Protein 7RMA (pdb70)

Structure (mmCIF, N/CA/C/O backbone):
data_7RMA
#
_entry.id   7RMA
#
_cell.length_a   45.770
_cell.length_b   45.770
_cell.length_c   84.390
_cell.angle_alpha   90.000
_cell.angle_beta   90.000
_cell.angle_gamma   90.000
#
_symmetry.space_group_name_H-M   'P 41 21 2'
#
loop_
_entity.id
_entity.type
_entity.pdbx_description
1 polymer 'Ubiquitin Variant'
2 polymer 'Ankyrin repeat domain-containing protein 13D'
3 non-polymer 'SULFATE ION'
4 non-polymer 'SODIUM ION'
5 water water
#
loop_
_atom_site.group_PDB
_atom_site.id
_atom_site.type_symbol
_atom_site.label_atom_id
_atom_site.label_alt_id
_atom_site.label_comp_id
_atom_site.label_asym_id
_atom_site.label_entity_id
_atom_site.label_seq_id
_atom_site.pdbx_PDB_ins_code
_atom_site.Cartn_x
_atom_site.Cartn_y
_atom_site.Cartn_z
_atom_site.occupancy
_atom_site.B_iso_or_equiv
_atom_site.auth_seq_id
_atom_site.auth_comp_id
_atom_site.auth_asym_id
_atom_site.auth_atom_id
_atom_site.pdbx_PDB_model_num
ATOM 1 N N . ALA A 1 6 ? 18.41203 20.19389 22.23768 1.000 77.20306 0 ALA A N 1
ATOM 2 C CA . ALA A 1 6 ? 17.72966 19.00203 21.74003 1.000 74.97318 0 ALA A CA 1
ATOM 3 C C . ALA A 1 6 ? 18.52862 17.74927 22.08291 1.000 72.18395 0 ALA A C 1
ATOM 4 O O . ALA A 1 6 ? 19.71381 17.63920 21.75648 1.000 72.34381 0 ALA A O 1
ATOM 6 N N . MET A 1 7 ? 17.87184 16.80466 22.74678 1.000 68.28810 1 MET A N 1
ATOM 7 C CA . MET A 1 7 ? 18.50332 15.57439 23.19307 1.000 62.10549 1 MET A CA 1
ATOM 8 C C . MET A 1 7 ? 17.97728 14.40348 22.37413 1.000 54.75306 1 MET A C 1
ATOM 9 O O . MET A 1 7 ? 16.78324 14.33292 22.06664 1.000 51.67230 1 MET A O 1
ATOM 14 N N . GLN A 1 8 ? 18.87158 13.48878 22.02178 1.000 47.04174 2 GLN A N 1
ATOM 15 C CA . GLN A 1 8 ? 18.52407 12.27612 21.29658 1.000 47.29881 2 GLN A CA 1
ATOM 16 C C . GLN A 1 8 ? 18.56891 11.06278 22.21864 1.000 45.23513 2 GLN A C 1
ATOM 17 O O . GLN A 1 8 ? 19.57796 10.82907 22.88697 1.000 54.87618 2 GLN A O 1
ATOM 23 N N . ILE A 1 9 ? 17.48689 10.28289 22.24148 1.000 38.05096 3 ILE A N 1
ATOM 24 C CA . ILE A 1 9 ? 17.43088 9.03379 22.99706 1.000 36.38609 3 ILE A CA 1
ATOM 25 C C . ILE A 1 9 ? 16.83035 7.95608 22.10924 1.000 40.33262 3 ILE A C 1
ATOM 26 O O . ILE A 1 9 ? 16.25941 8.23369 21.05005 1.000 39.00065 3 ILE A O 1
ATOM 31 N N . PHE A 1 10 ? 16.98197 6.71100 22.54072 1.000 33.43487 4 PHE A N 1
ATOM 32 C CA . PHE A 1 10 ? 16.40464 5.57685 21.83221 1.000 41.65674 4 PHE A CA 1
ATOM 33 C C . PHE A 1 10 ? 15.31493 4.96759 22.69226 1.000 36.96943 4 PHE A C 1
ATOM 34 O O . PHE A 1 10 ? 15.46668 4.87188 23.91262 1.000 36.20503 4 PHE A O 1
ATOM 42 N N . VAL A 1 11 ? 14.21541 4.55492 22.07116 1.000 31.45508 5 VAL A N 1
ATOM 43 C CA . VAL A 1 11 ? 13.20791 3.76022 22.77060 1.000 30.42454 5 VAL A CA 1
ATOM 44 C C . VAL A 1 11 ? 13.07705 2.42839 22.05145 1.000 29.94379 5 VAL A C 1
ATOM 45 O O . VAL A 1 11 ? 12.74397 2.37972 20.85629 1.000 32.13040 5 VAL A O 1
ATOM 49 N N . ARG A 1 12 ? 13.37239 1.34926 22.76676 1.000 28.19647 6 ARG A N 1
ATOM 50 C CA . ARG A 1 12 ? 13.16248 -0.00437 22.27338 1.000 27.64056 6 ARG A CA 1
ATOM 51 C C . ARG A 1 12 ? 11.79086 -0.47738 22.73990 1.000 31.47132 6 ARG A C 1
ATOM 52 O O . ARG A 1 12 ? 11.52759 -0.54950 23.94498 1.000 33.68890 6 ARG A O 1
ATOM 60 N N . THR A 1 13 ? 10.90882 -0.78066 21.80115 1.000 29.58049 7 THR A N 1
ATOM 61 C CA . THR A 1 13 ? 9.55736 -1.19860 22.14602 1.000 29.68793 7 THR A CA 1
ATOM 62 C C . THR A 1 13 ? 9.49117 -2.71782 22.27374 1.000 32.50350 7 THR A C 1
ATOM 63 O O . THR A 1 13 ? 10.10312 -3.44386 21.48513 1.000 36.13531 7 THR A O 1
ATOM 67 N N . HIS A 1 14 ? 8.75468 -3.19657 23.27915 1.000 29.22033 8 HIS A N 1
ATOM 68 C CA . HIS A 1 14 ? 8.59217 -4.62732 23.52236 1.000 30.25758 8 HIS A CA 1
ATOM 69 C C . HIS A 1 14 ? 7.13007 -4.96499 23.72762 1.000 28.67168 8 HIS A C 1
ATOM 70 O O . HIS A 1 14 ? 6.42085 -4.27160 24.46381 1.000 29.63814 8 HIS A O 1
ATOM 77 N N . ALA A 1 15 ? 6.70910 -6.05977 23.11500 1.000 28.49600 9 ALA A N 1
ATOM 78 C CA . ALA A 1 15 ? 5.44163 -6.69740 23.40906 1.000 34.61786 9 ALA A CA 1
ATOM 79 C C . ALA A 1 15 ? 5.60965 -8.14146 22.98772 1.000 40.23227 9 ALA A C 1
ATOM 80 O O . ALA A 1 15 ? 6.02552 -8.41371 21.85738 1.000 51.68362 9 ALA A O 1
ATOM 82 N N . MET A 1 16 ? 5.34255 -9.05423 23.89933 1.000 38.26531 10 MET A N 1
ATOM 83 C CA . MET A 1 16 ? 5.39576 -10.45755 23.55173 1.000 43.15133 10 MET A CA 1
ATOM 84 C C . MET A 1 16 ? 4.41720 -11.16406 24.48677 1.000 46.33216 10 MET A C 1
ATOM 85 O O . MET A 1 16 ? 4.78489 -11.82620 25.46011 1.000 55.87416 10 MET A O 1
ATOM 87 N N . ARG A 1 17 ? 3.12893 -11.00104 24.20480 1.000 35.95305 11 ARG A N 1
ATOM 88 C CA . ARG A 1 17 ? 2.11481 -11.61796 25.04544 1.000 33.40743 11 ARG A CA 1
ATOM 89 C C . ARG A 1 17 ? 1.02460 -12.23466 24.18854 1.000 33.86855 11 ARG A C 1
ATOM 90 O O . ARG A 1 17 ? 0.80778 -11.85279 23.03472 1.000 35.52500 11 ARG A O 1
ATOM 98 N N . THR A 1 18 ? 0.33200 -13.19870 24.78070 1.000 34.71969 12 THR A N 1
ATOM 99 C CA . THR A 1 18 ? -0.79739 -13.86717 24.15967 1.000 35.55616 12 THR A CA 1
ATOM 100 C C . THR A 1 18 ? -2.08669 -13.40714 24.82822 1.000 40.82790 12 THR A C 1
ATOM 101 O O . THR A 1 18 ? -2.16300 -13.34496 26.06277 1.000 41.12248 12 THR A 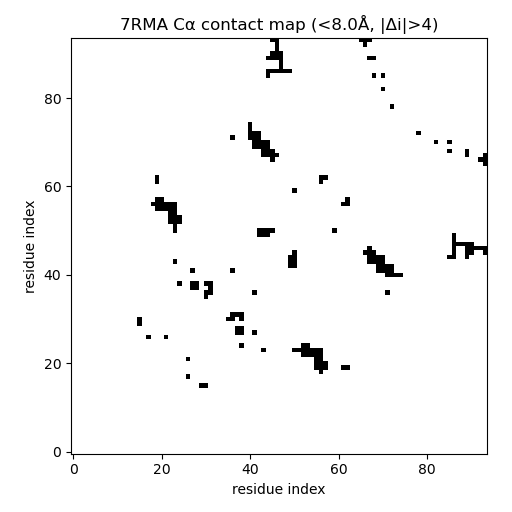O 1
ATOM 105 N N . ASP A 1 19 ? -3.09020 -13.08389 24.01539 1.000 38.46509 13 ASP A N 1
ATOM 106 C CA . ASP A 1 19 ? -4.41344 -12.69485 24.48331 1.000 43.70841 13 ASP A CA 1
ATOM 107 C C . ASP A 1 19 ? -5.45533 -13.62347 23.87663 1.000 41.51203 13 ASP A C 1
ATOM 108 O O . ASP A 1 19 ? -5.29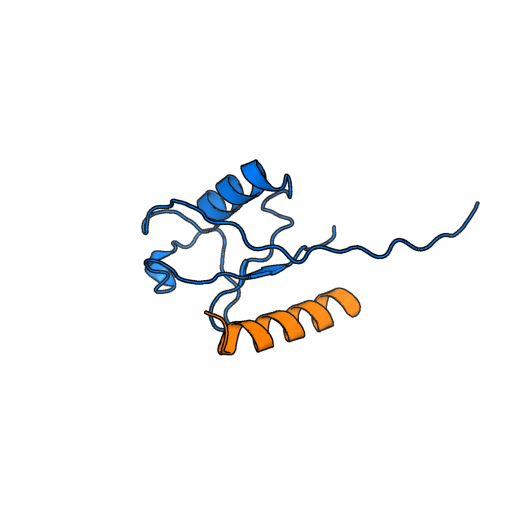146 -14.10616 22.75775 1.000 40.83432 13 ASP A O 1
ATOM 113 N N A VAL A 1 20 ? -6.51844 -13.88164 24.63380 0.418 43.28834 14 VAL A N 1
ATOM 114 N N B VAL A 1 20 ? -6.52148 -13.87657 24.63312 0.582 43.29340 14 VAL A N 1
ATOM 115 C CA A VAL A 1 20 ? -7.63919 -14.69825 24.18069 0.418 44.67105 14 VAL A CA 1
ATOM 116 C CA B VAL A 1 20 ? -7.64079 -14.70377 24.19258 0.582 44.67679 14 VAL A CA 1
ATOM 117 C C A VAL A 1 20 ? -8.79625 -13.77000 23.84075 0.418 52.86549 14 VAL A C 1
ATOM 118 C C B VAL A 1 20 ? -8.80414 -13.78282 23.85264 0.582 53.87493 14 VAL A C 1
ATOM 119 O O A VAL A 1 20 ? -9.09901 -12.83742 24.59698 0.418 47.42590 14 VAL A O 1
ATOM 120 O O B VAL A 1 20 ? -9.13177 -12.87737 24.63066 0.582 47.48121 14 VAL A O 1
ATOM 127 N N . LEU A 1 21 ? -9.43478 -14.01697 22.69910 1.000 47.20870 15 LEU A N 1
ATOM 128 C CA . LEU A 1 21 ? -10.59762 -13.25226 22.27351 1.000 49.20348 15 LEU A CA 1
ATOM 129 C C . LEU A 1 21 ? -11.75774 -14.18917 21.98336 1.000 53.12358 15 LEU A C 1
ATOM 130 O O . LEU A 1 21 ? -11.58234 -15.23591 21.35337 1.000 50.60333 15 LEU A O 1
ATOM 135 N N . GLU A 1 22 ? -12.93923 -13.81105 22.46602 1.000 53.29573 16 GLU A N 1
ATOM 136 C CA . GLU A 1 22 ? -14.19184 -14.45890 22.10117 1.000 55.51922 16 GLU A CA 1
ATOM 137 C C . GLU A 1 22 ? -14.81641 -13.64229 20.97659 1.000 56.79284 16 GLU A C 1
ATOM 138 O O . GLU A 1 22 ? -15.18539 -12.47984 21.17382 1.000 57.70990 16 GLU A O 1
ATOM 144 N N . VAL A 1 23 ? -14.92343 -14.24120 19.79545 1.000 58.98928 17 VAL A N 1
ATOM 145 C CA . VAL A 1 23 ? -15.35024 -13.54091 18.59433 1.000 59.97180 17 VAL A CA 1
ATOM 146 C C . VAL A 1 23 ? -16.33311 -14.42108 17.83207 1.000 64.50446 17 VAL A C 1
ATOM 147 O O . VAL A 1 23 ? -16.59317 -15.56710 18.19998 1.000 60.68657 17 VAL A O 1
ATOM 151 N N . GLU A 1 24 ? -16.87863 -13.87182 16.75397 1.000 64.87276 18 GLU A N 1
ATOM 152 C CA . GLU A 1 24 ? -17.77666 -14.62087 15.89225 1.000 68.19255 18 GLU A CA 1
ATOM 153 C C . GLU A 1 24 ? -17.18496 -14.75526 14.49670 1.000 64.98731 18 GLU A C 1
ATOM 154 O O . GLU A 1 24 ? -16.50172 -13.84574 14.01524 1.000 63.46208 18 GLU A O 1
ATOM 160 N N . PRO A 1 25 ? -17.41550 -15.88962 13.83272 1.000 67.16325 19 PRO A N 1
ATOM 161 C CA . PRO A 1 25 ? -16.89323 -16.05759 12.46674 1.000 66.49418 19 PRO A CA 1
ATOM 162 C C . PRO A 1 25 ? -17.34141 -14.95978 11.52473 1.000 67.96660 19 PRO A C 1
ATOM 163 O O . PRO A 1 25 ? -16.59421 -14.59074 10.60966 1.000 64.81543 19 PRO A O 1
ATOM 167 N N . SER A 1 26 ? -18.53676 -14.41686 11.73566 1.000 68.26607 20 SER A N 1
ATOM 168 C CA . SER A 1 26 ? -19.05836 -13.31197 10.94673 1.000 70.06678 20 SER A CA 1
ATOM 169 C C . SER A 1 26 ? -18.37337 -11.98482 11.24374 1.000 68.26729 20 SER A C 1
ATOM 170 O O . SER A 1 26 ? -18.62182 -11.00819 10.52999 1.000 69.48023 20 SER A O 1
ATOM 173 N N . ASP A 1 27 ? -17.53228 -11.91437 12.27090 1.000 65.62258 21 ASP A N 1
ATOM 174 C CA . ASP A 1 27 ? -16.87987 -10.65557 12.60272 1.000 64.10544 21 ASP A CA 1
ATOM 175 C C . ASP A 1 27 ? -15.84032 -10.28289 11.55792 1.000 62.52112 21 ASP A C 1
ATOM 176 O O . ASP A 1 27 ? -15.10213 -11.13441 11.05854 1.000 61.13014 21 ASP A O 1
ATOM 181 N N . THR A 1 28 ? -15.76856 -8.99289 11.25240 1.000 62.81352 22 THR A N 1
ATOM 182 C CA . THR A 1 28 ? -14.69750 -8.49568 10.41303 1.000 61.15783 22 THR A CA 1
ATOM 183 C C . THR A 1 28 ? -13.39062 -8.41834 11.19245 1.000 63.75543 22 THR A C 1
ATOM 184 O O . THR A 1 28 ? -13.35209 -8.41156 12.43348 1.000 57.15638 22 THR A O 1
ATOM 188 N N . ILE A 1 29 ? -12.30252 -8.34764 10.43256 1.000 50.41859 23 ILE A N 1
ATOM 189 C CA . ILE A 1 29 ? -10.99291 -8.13110 11.02575 1.000 48.52195 23 ILE A CA 1
ATOM 190 C C . ILE A 1 29 ? -10.99293 -6.85392 11.86510 1.000 49.10789 23 ILE A C 1
ATOM 191 O O . ILE A 1 29 ? -10.30196 -6.77372 12.88372 1.000 47.90951 23 ILE A O 1
ATOM 196 N N . GLU A 1 30 ? -11.79408 -5.85853 11.47920 1.000 48.18805 24 GLU A N 1
ATOM 197 C CA . GLU A 1 30 ? -11.91099 -4.63418 12.26709 1.000 60.71346 24 GLU A CA 1
ATOM 198 C C . GLU A 1 30 ? -12.58353 -4.89687 13.60746 1.000 59.62158 24 GLU A C 1
ATOM 199 O O . GLU A 1 30 ? -12.11860 -4.42064 14.64751 1.000 64.16448 24 GLU A O 1
ATOM 205 N N . ASN A 1 31 ? -13.69639 -5.63329 13.59673 1.000 55.13103 25 ASN A N 1
ATOM 206 C CA . ASN A 1 31 ? -14.33840 -6.01011 14.84802 1.000 58.49496 25 ASN A CA 1
ATOM 207 C C . ASN A 1 31 ? -13.37671 -6.78597 15.73805 1.000 58.34198 25 ASN A C 1
ATOM 208 O O . ASN A 1 31 ? -13.38924 -6.62908 16.96353 1.000 60.05313 25 ASN A O 1
ATOM 213 N N . VAL A 1 32 ? -12.51268 -7.60726 15.14056 1.000 47.78066 26 VAL A N 1
ATOM 214 C CA . VAL A 1 32 ? -11.43711 -8.22482 15.91100 1.000 52.77803 26 VAL A CA 1
ATOM 215 C C . VAL A 1 32 ? -10.45487 -7.15876 16.38115 1.000 51.37974 26 VAL A C 1
ATOM 216 O O . VAL A 1 32 ? -10.05607 -7.12689 17.55073 1.000 52.30901 26 VAL A O 1
ATOM 220 N N . LYS A 1 33 ? -10.05874 -6.26365 15.47358 1.000 46.29638 27 LYS A N 1
ATOM 221 C CA . LYS A 1 33 ? -9.15235 -5.18589 15.85011 1.000 48.09996 27 LYS A CA 1
ATOM 222 C C . LYS A 1 33 ? -9.76024 -4.30855 16.93662 1.000 48.42720 27 LYS A C 1
ATOM 223 O O . LYS A 1 33 ? -9.02936 -3.73770 17.75418 1.000 49.07109 27 LYS A O 1
ATOM 229 N N . ALA A 1 34 ? -11.08896 -4.20930 16.97448 1.000 49.57942 28 ALA A N 1
ATOM 230 C CA . ALA A 1 34 ? -11.75425 -3.42649 18.00947 1.000 54.95107 28 ALA A CA 1
ATOM 231 C C . ALA A 1 34 ? -11.73393 -4.13898 19.36091 1.000 54.50821 28 ALA A C 1
ATOM 232 O O . ALA A 1 34 ? -11.55766 -3.49253 20.39835 1.000 57.50267 28 ALA A O 1
ATOM 234 N N . LYS A 1 35 ? -11.92565 -5.46153 19.37379 1.000 54.90348 29 LYS A N 1
ATOM 235 C CA . LYS A 1 35 ? -11.76084 -6.22665 20.60635 1.000 52.22215 29 LYS A CA 1
ATOM 236 C C . LYS A 1 35 ? -10.33066 -6.11639 21.11873 1.000 53.63220 29 LYS A C 1
ATOM 237 O O . LYS A 1 35 ? -10.09458 -5.94974 22.32216 1.000 53.79680 29 LYS A O 1
ATOM 243 N N . ILE A 1 36 ? -9.36013 -6.22695 20.20976 1.000 51.24068 30 ILE A N 1
ATOM 244 C CA . ILE A 1 36 ? -7.95396 -6.06820 20.56946 1.000 50.36433 30 ILE A CA 1
ATOM 245 C C . ILE A 1 36 ? -7.70996 -4.69350 21.17213 1.000 53.22497 30 ILE A C 1
ATOM 246 O O . ILE A 1 36 ? -7.05007 -4.55973 22.20976 1.000 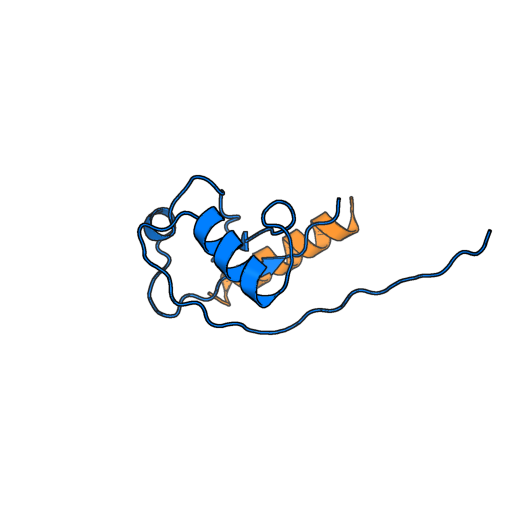53.61294 30 ILE A O 1
ATOM 251 N N . GLN A 1 37 ? -8.23169 -3.65176 20.52483 1.000 51.75020 31 GLN A N 1
ATOM 252 C CA . GLN A 1 37 ? -8.04844 -2.29302 21.01817 1.000 58.32207 31 GLN A CA 1
ATOM 253 C C . GLN A 1 37 ? -8.57400 -2.13842 22.44155 1.000 60.55359 31 GLN A C 1
ATOM 254 O O . GLN A 1 37 ? -8.01309 -1.37187 23.23294 1.000 57.93489 31 GLN A O 1
ATOM 260 N N . ASP A 1 38 ? -9.63746 -2.86583 22.78796 1.000 63.66618 32 ASP A N 1
ATOM 261 C CA . ASP A 1 38 ? -10.15248 -2.83467 24.15509 1.000 68.62093 32 ASP A CA 1
ATOM 262 C C . ASP A 1 38 ? -9.12715 -3.36480 25.15043 1.000 70.61027 32 ASP A C 1
ATOM 263 O O . ASP A 1 38 ? -8.98662 -2.83104 26.26048 1.000 65.71705 32 ASP A O 1
ATOM 268 N N . LYS A 1 39 ? -8.41384 -4.42650 24.77690 1.000 65.93112 33 LYS A N 1
ATOM 269 C CA . LYS A 1 39 ? -7.41306 -5.00693 25.66262 1.000 62.85497 33 LYS A CA 1
ATOM 270 C C . LYS A 1 39 ? -6.15891 -4.14743 25.71391 1.000 65.89056 33 LYS A C 1
ATOM 271 O O . LYS A 1 39 ? -5.73296 -3.70997 26.78917 1.000 70.80932 33 LYS A O 1
ATOM 277 N N . GLU A 1 40 ? -5.55021 -3.89602 24.55948 1.000 58.92524 34 GLU A N 1
ATOM 278 C CA . GLU A 1 40 ? -4.19606 -3.36867 24.51256 1.000 61.66446 34 GLU A CA 1
ATOM 279 C C . GLU A 1 40 ? -4.11934 -1.90573 24.10713 1.000 61.91647 34 GLU A C 1
ATOM 280 O O . GLU A 1 40 ? -3.02653 -1.33385 24.13196 1.000 68.45390 34 GLU A O 1
ATOM 286 N N . GLY A 1 41 ? -5.23807 -1.28165 23.75748 1.000 43.01576 35 GLY A N 1
ATOM 287 C CA . GLY A 1 41 ? -5.24603 0.14329 23.49741 1.000 59.75988 35 GLY A CA 1
ATOM 288 C C . GLY A 1 41 ? -4.64041 0.56473 22.17605 1.000 59.97999 35 GLY A C 1
ATOM 289 O O . GLY A 1 41 ? -4.55226 1.76892 21.91105 1.000 67.93644 35 GLY A O 1
ATOM 290 N N . ILE A 1 42 ? -4.22178 -0.37674 21.34346 1.000 51.43277 36 ILE A N 1
ATOM 291 C CA . ILE A 1 42 ? -3.64161 -0.05711 20.04217 1.000 50.61023 36 ILE A CA 1
ATOM 292 C C . ILE A 1 42 ? -4.77666 0.26394 19.06374 1.000 46.89047 36 ILE A C 1
ATOM 293 O O . ILE A 1 42 ? -5.69600 -0.55728 18.90909 1.000 51.13586 36 ILE A O 1
ATOM 298 N N . PRO A 1 43 ? -4.74710 1.41873 18.41574 1.000 46.38645 37 PRO A N 1
ATOM 29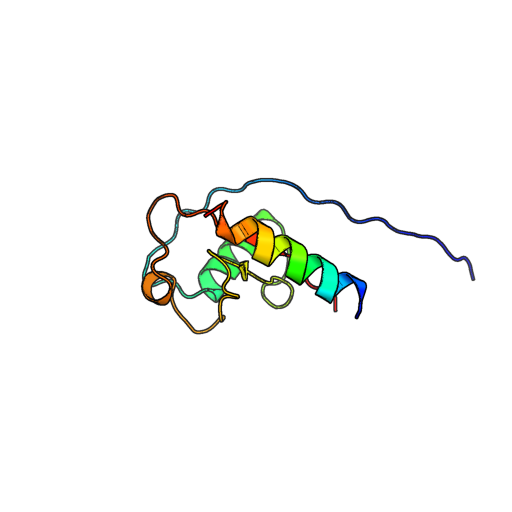9 C CA . PRO A 1 43 ? -5.76581 1.73631 17.42253 1.000 47.92169 37 PRO A CA 1
ATOM 300 C C . PRO A 1 43 ? -5.76224 0.69377 16.31843 1.000 39.57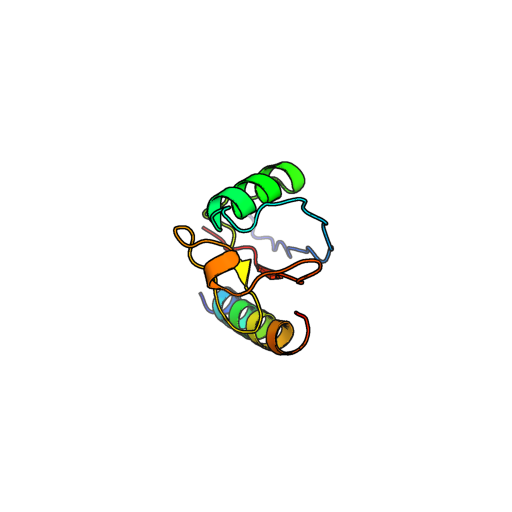907 37 PRO A C 1
ATOM 301 O O . PRO A 1 43 ? -4.69249 0.18286 15.95998 1.000 40.66855 37 PRO A O 1
ATOM 305 N N . PRO A 1 44 ? -6.94485 0.30157 15.82579 1.000 45.10003 38 PRO A N 1
ATOM 306 C CA . PRO A 1 44 ? -7.00928 -0.75177 14.79151 1.000 48.38386 38 PRO A CA 1
ATOM 307 C C . PRO A 1 44 ? -6.23910 -0.42435 13.53850 1.000 44.16742 38 PRO A C 1
ATOM 308 O O . PRO A 1 44 ? -5.71199 -1.33413 12.88326 1.000 40.74069 38 PRO A O 1
ATOM 312 N N . ASP A 1 45 ? -6.18216 0.85324 13.17262 1.000 47.73950 39 ASP A N 1
ATOM 313 C CA . ASP A 1 45 ? -5.41492 1.26950 12.01033 1.000 57.16712 39 ASP A CA 1
ATOM 314 C C . ASP A 1 45 ? -3.91160 1.26592 12.27214 1.000 55.61165 39 ASP A C 1
ATOM 315 O O . ASP A 1 45 ? -3.13180 1.59454 11.36790 1.000 57.56511 39 ASP A O 1
ATOM 320 N N . GLN A 1 46 ? -3.49614 0.86300 13.47302 1.000 48.04358 40 GLN A N 1
ATOM 321 C CA . GLN A 1 46 ? -2.09415 0.64317 13.81019 1.000 43.42411 40 GLN A CA 1
ATOM 322 C C . GLN A 1 46 ? -1.82328 -0.81916 14.13698 1.000 37.79721 40 GLN A C 1
ATOM 323 O O . GLN A 1 46 ? -0.72492 -1.15768 14.59263 1.000 40.80820 40 GLN A O 1
ATOM 329 N N . GLN A 1 47 ? -2.79728 -1.68970 13.92099 1.000 37.90408 41 GLN A N 1
ATOM 330 C CA . GLN A 1 47 ? -2.62103 -3.12537 14.05041 1.000 33.26906 41 GLN A CA 1
ATOM 331 C C . GLN A 1 47 ? -2.49465 -3.75508 12.67117 1.000 37.58138 41 GLN A C 1
ATOM 332 O O . GLN A 1 47 ? -3.31465 -3.49233 11.78663 1.000 46.75639 41 GLN A O 1
ATOM 338 N N A ARG A 1 48 ? -1.47224 -4.57943 12.49376 0.448 33.29237 42 ARG A N 1
ATOM 339 N N B ARG A 1 48 ? -1.48248 -4.59454 12.49104 0.552 33.14064 42 ARG A N 1
ATOM 340 C CA A ARG A 1 48 ? -1.38695 -5.48796 11.36004 0.448 33.61322 42 ARG A CA 1
ATOM 341 C CA B ARG A 1 48 ? -1.39391 -5.47846 11.33446 0.552 33.66561 42 ARG A CA 1
ATOM 342 C C A ARG A 1 48 ? -1.65050 -6.88503 11.90255 0.448 30.86369 42 ARG A C 1
ATOM 343 C C B ARG A 1 48 ? -1.62652 -6.89350 11.85237 0.552 31.02195 42 ARG A C 1
ATOM 344 O O A ARG A 1 48 ? -0.84868 -7.41383 12.67953 0.448 28.90315 42 ARG A O 1
ATOM 345 O O B ARG A 1 48 ? -0.78192 -7.44167 12.56978 0.552 27.76922 42 ARG A O 1
ATOM 360 N N . LEU A 1 49 ? -2.77705 -7.47280 11.51647 1.000 27.29519 43 LEU A N 1
ATOM 361 C CA . LEU A 1 49 ? -3.08883 -8.83204 11.93373 1.000 28.89348 43 LEU A CA 1
ATOM 362 C C . LEU A 1 49 ? -2.66066 -9.81591 10.85241 1.000 30.95499 43 LEU A C 1
ATOM 363 O O . LEU A 1 49 ? -2.83642 -9.56802 9.65095 1.000 31.69410 43 LEU A O 1
ATOM 368 N N . ILE A 1 50 ? -2.09609 -10.93500 11.29133 1.000 23.66496 44 ILE A N 1
ATOM 369 C CA . ILE A 1 50 ? -1.52337 -11.94769 10.41202 1.000 23.97998 44 ILE A CA 1
ATOM 370 C C . ILE A 1 50 ? -2.05303 -13.30406 10.85618 1.000 29.66307 44 ILE A C 1
ATOM 371 O O . ILE A 1 50 ? -2.25938 -13.54177 12.05219 1.000 27.21253 44 ILE A O 1
ATOM 376 N N . PHE A 1 51 ? -2.30959 -14.17774 9.88882 1.000 25.72069 45 PHE A N 1
ATOM 377 C CA . PHE A 1 51 ? -2.65144 -15.56074 10.18051 1.000 28.62233 45 PHE A CA 1
ATOM 378 C C . PHE A 1 51 ? -2.10626 -16.43776 9.06986 1.000 30.85793 45 PHE A C 1
ATOM 379 O O . PHE A 1 51 ? -2.36374 -16.16543 7.89360 1.000 28.17934 45 PHE A O 1
ATOM 387 N N . ALA A 1 52 ? -1.32641 -17.45221 9.44999 1.000 28.37752 46 ALA A N 1
ATOM 388 C CA . ALA A 1 52 ? -0.90031 -18.50717 8.54319 1.000 30.25649 46 ALA A CA 1
ATOM 389 C C . ALA A 1 52 ? -0.29272 -17.93410 7.26085 1.000 31.69565 46 ALA A C 1
ATOM 390 O O . ALA A 1 52 ? -0.63421 -18.33455 6.15509 1.000 33.21403 46 ALA A O 1
ATOM 392 N N . GLY A 1 53 ? 0.59340 -16.95905 7.41915 1.000 32.79281 47 GLY A N 1
ATOM 393 C CA . GLY A 1 53 ? 1.30153 -16.39092 6.29033 1.000 30.90509 47 GLY A CA 1
ATOM 394 C C . GLY A 1 53 ? 0.57584 -15.30239 5.52716 1.000 33.39119 47 GLY A C 1
ATOM 395 O O . GLY A 1 53 ? 1.14689 -14.75884 4.57202 1.000 36.89727 47 GLY A O 1
ATOM 396 N N . LYS A 1 54 ? -0.65111 -14.96449 5.90118 1.000 30.67184 48 LYS A N 1
ATOM 397 C CA . LYS A 1 54 ? -1.44544 -13.95513 5.21498 1.000 32.13347 48 LYS A CA 1
ATOM 398 C C . LYS A 1 54 ? -1.62538 -12.72686 6.09713 1.000 33.73046 48 LYS A C 1
ATOM 399 O O . LYS A 1 54 ? -1.81033 -12.84731 7.30779 1.000 26.81094 48 LYS A O 1
ATOM 405 N N . GLN A 1 55 ? -1.57191 -11.54511 5.49214 1.000 32.71498 49 GLN A N 1
ATOM 406 C CA . GLN A 1 55 ? -1.99580 -10.33133 6.17197 1.000 35.70201 49 GLN A CA 1
ATOM 407 C C . GLN A 1 55 ? -3.49819 -10.16509 5.99143 1.000 32.52721 49 GLN A C 1
ATOM 408 O O . GLN A 1 55 ? -4.01499 -10.29063 4.87129 1.000 32.34419 49 GLN A O 1
ATOM 414 N N . LEU A 1 56 ? -4.19353 -9.87409 7.08449 1.000 30.29951 50 LEU A N 1
ATOM 415 C CA . LEU A 1 56 ? -5.65131 -9.87275 7.09418 1.000 35.32997 50 LEU A CA 1
ATOM 416 C C . LEU A 1 56 ? -6.19260 -8.48257 6.77558 1.000 39.32468 50 LEU A C 1
ATOM 417 O O . LEU A 1 56 ? -5.63855 -7.47034 7.21126 1.000 42.32188 50 LEU A O 1
ATOM 422 N N . GLU A 1 57 ? -7.27838 -8.44042 6.01100 1.000 35.79422 51 GLU A N 1
ATOM 423 C CA . GLU A 1 57 ? -7.84527 -7.18549 5.53954 1.000 47.04733 51 GLU A CA 1
ATOM 424 C C . GLU A 1 57 ? -9.04087 -6.77990 6.38070 1.000 42.59494 51 GLU A C 1
ATOM 425 O O . GLU A 1 57 ? -9.89795 -7.60585 6.69856 1.000 42.31418 51 GLU A O 1
ATOM 431 N N . ASP A 1 58 ? -9.11231 -5.48775 6.69522 1.000 43.73727 52 ASP A N 1
ATOM 432 C CA . ASP A 1 58 ? -10.08142 -5.02134 7.67925 1.000 47.84470 52 ASP A CA 1
ATOM 433 C C . ASP A 1 58 ? -11.51538 -5.35639 7.27781 1.000 54.00075 52 ASP A C 1
ATOM 434 O O . ASP A 1 58 ? -12.30680 -5.80799 8.11230 1.000 59.05874 52 ASP A O 1
ATOM 439 N N . GLY A 1 59 ? -11.87259 -5.15911 6.00690 1.000 50.94186 53 GLY A N 1
ATOM 440 C CA . GLY A 1 59 ? -13.25504 -5.36948 5.62219 1.000 55.52169 53 GLY A CA 1
ATOM 441 C C . GLY A 1 59 ? -13.70288 -6.81556 5.49324 1.000 58.39166 53 GLY A C 1
ATOM 442 O O . GLY A 1 59 ? -14.90329 -7.05513 5.33316 1.000 60.10301 53 GLY A O 1
ATOM 443 N N . ARG A 1 60 ? -12.78934 -7.78066 5.55299 1.000 54.86500 54 ARG A N 1
ATOM 444 C CA . ARG A 1 60 ? -13.13907 -9.17994 5.34987 1.000 57.76646 54 ARG A CA 1
ATOM 445 C C . ARG A 1 60 ? -13.32390 -9.88609 6.68954 1.000 51.99593 54 ARG A C 1
ATOM 446 O O . ARG A 1 60 ? -12.89940 -9.39770 7.74028 1.000 48.26188 54 ARG A O 1
ATOM 452 N N . THR A 1 61 ? -14.00869 -11.02536 6.65409 1.000 54.40621 55 THR A N 1
ATOM 453 C CA . THR A 1 61 ? -14.40873 -11.67909 7.89374 1.000 57.98176 55 THR A CA 1
ATOM 454 C C . THR A 1 61 ? -13.42487 -12.77652 8.27572 1.000 52.82708 55 THR A C 1
ATOM 455 O O . THR A 1 61 ? -12.63668 -13.24769 7.45401 1.000 44.79430 55 THR A O 1
ATOM 459 N N . LEU A 1 62 ? -13.48657 -13.18490 9.55017 1.000 46.05644 56 LEU A N 1
ATOM 460 C CA . LEU A 1 62 ? -12.66788 -14.30620 10.00385 1.000 43.65401 56 LEU A CA 1
ATOM 461 C C . LEU A 1 62 ? -12.99109 -15.56615 9.20953 1.000 46.84332 56 LEU A C 1
ATOM 462 O O . LEU A 1 62 ? -12.09947 -16.36878 8.90875 1.000 50.88187 56 LEU A O 1
ATOM 467 N N . SER A 1 63 ? -14.26209 -15.74088 8.84128 1.000 50.25022 57 SER A N 1
ATOM 468 C CA . SER A 1 63 ? -14.66237 -16.90328 8.05943 1.000 57.08266 57 SER A CA 1
ATOM 469 C C . SER A 1 63 ? -13.97332 -16.91975 6.69997 1.000 56.28849 57 SER A C 1
ATOM 470 O O . SER A 1 63 ? -13.65772 -17.98891 6.16498 1.000 54.63703 57 SER A O 1
ATOM 473 N N . ASP A 1 64 ? -13.70106 -15.73958 6.13992 1.000 56.76339 58 ASP A N 1
ATOM 474 C CA . ASP A 1 64 ? -13.01755 -15.67916 4.85404 1.000 55.46181 58 ASP A CA 1
ATOM 475 C C . ASP A 1 64 ? -11.58461 -16.18364 4.92947 1.000 54.44578 58 ASP A C 1
ATOM 476 O O . ASP A 1 64 ? -11.01088 -16.52313 3.88848 1.000 52.42298 58 ASP A O 1
ATOM 481 N N . TYR A 1 65 ? -10.97905 -16.22717 6.11896 1.000 48.35803 59 TYR A N 1
ATOM 482 C CA . TYR A 1 65 ? -9.61523 -16.72177 6.23524 1.000 39.60036 59 TYR A CA 1
ATOM 483 C C . TYR A 1 65 ? -9.53683 -18.10346 6.86141 1.000 40.30073 59 TYR A C 1
ATOM 484 O O . TYR A 1 65 ? -8.43610 -18.55613 7.16851 1.000 53.32161 59 TYR A O 1
ATOM 493 N N . ASN A 1 66 ? -10.66427 -18.78610 7.04996 1.000 43.67538 60 ASN A N 1
ATOM 494 C CA . ASN A 1 66 ? -10.70268 -20.06197 7.77218 1.000 48.06460 60 ASN A CA 1
ATOM 495 C C . ASN A 1 66 ? -10.16544 -19.91779 9.19901 1.000 46.07636 60 ASN A C 1
ATOM 496 O O . ASN A 1 66 ? -9.54167 -20.83772 9.73499 1.000 43.49573 60 ASN A O 1
ATOM 501 N N . ILE A 1 67 ? -10.37130 -18.75386 9.81146 1.000 41.80358 61 ILE A N 1
ATOM 502 C CA . ILE A 1 67 ? -10.06781 -18.59213 11.22978 1.000 40.79686 61 ILE A CA 1
ATOM 503 C C . ILE A 1 67 ? -11.11326 -19.36376 12.01965 1.000 44.90575 61 ILE A C 1
ATOM 504 O O . ILE A 1 67 ? -12.31199 -19.08168 11.91734 1.000 47.77816 61 ILE A O 1
ATOM 509 N N . ARG A 1 68 ? -10.67388 -20.34573 12.80168 1.000 47.51799 62 ARG A N 1
ATOM 510 C CA . ARG A 1 68 ? -11.63613 -21.12279 13.57642 1.000 50.69385 62 ARG A CA 1
ATOM 511 C C . ARG A 1 68 ? -11.29034 -21.19555 15.05741 1.000 51.19208 62 ARG A C 1
ATOM 512 O O . ARG A 1 68 ? -10.37886 -20.50799 15.52912 1.000 47.69176 62 ARG A O 1
ATOM 520 N N . GLN A 1 69 ? -12.02252 -22.03896 15.78851 1.000 56.16820 63 GLN A N 1
ATOM 521 C CA . GLN A 1 69 ? -11.82675 -22.16595 17.22949 1.000 58.41113 63 GLN A CA 1
ATOM 522 C C . GLN A 1 69 ? -10.37902 -22.52132 17.54800 1.000 55.40019 63 GLN A C 1
ATOM 523 O O . GLN A 1 69 ? -9.84625 -23.51370 17.04211 1.000 56.85571 63 GLN A O 1
ATOM 529 N N . GLU A 1 70 ? -9.74259 -21.67562 18.36508 1.000 55.43355 64 GLU A N 1
ATOM 530 C CA . GLU A 1 70 ? -8.36609 -21.81629 18.84162 1.000 50.93809 64 GLU A CA 1
ATOM 531 C C . GLU A 1 70 ? -7.32086 -21.50751 17.77922 1.000 47.34638 64 GLU A C 1
ATOM 532 O O . GLU A 1 70 ? -6.17616 -21.94607 17.90581 1.000 45.93983 64 GLU A O 1
ATOM 538 N N . SER A 1 71 ? -7.68183 -20.76143 16.73425 1.000 43.76106 65 SER A N 1
ATOM 539 C CA . SER A 1 71 ? -6.68001 -20.25495 15.80449 1.000 39.81166 65 SER A CA 1
ATOM 540 C C . SER A 1 71 ? -5.79602 -19.21975 16.49337 1.000 42.57495 65 SER A C 1
ATOM 541 O O . SER A 1 71 ? -6.25664 -18.44673 17.33477 1.000 38.27508 65 SER A O 1
ATOM 544 N N . ILE A 1 72 ? -4.52150 -19.18940 16.10019 1.000 34.98796 66 ILE A N 1
ATOM 545 C CA . ILE A 1 72 ? -3.53289 -18.26389 16.64161 1.000 33.95417 66 ILE A CA 1
A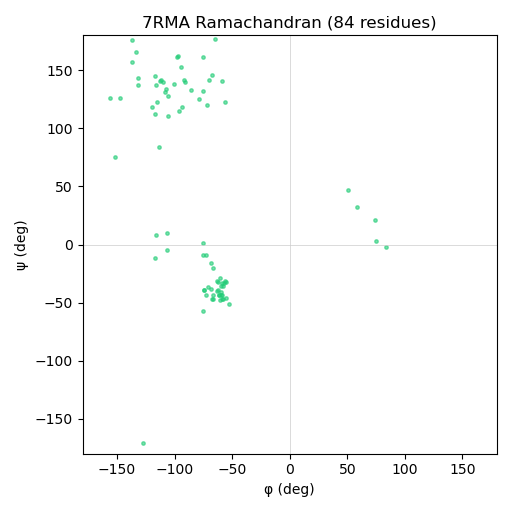TOM 546 C C . ILE A 1 72 ? -3.27150 -17.19940 15.58935 1.000 32.74485 66 ILE A C 1
ATOM 547 O O . ILE A 1 72 ? -2.70837 -17.49220 14.52410 1.000 31.85470 66 ILE A O 1
ATOM 552 N N . LEU A 1 73 ? -3.72014 -15.98248 15.86759 1.000 29.65599 67 LEU A N 1
ATOM 553 C CA . LEU A 1 73 ? -3.44360 -14.82599 15.03362 1.000 28.25608 67 LEU A CA 1
ATOM 554 C C . LEU A 1 73 ? -2.22977 -14.10722 15.59234 1.000 34.08981 67 LEU A C 1
ATOM 555 O O . LEU A 1 73 ? -1.93679 -14.18625 16.78975 1.000 30.75267 67 LEU A O 1
ATOM 560 N N . HIS A 1 74 ? -1.50966 -13.41199 14.72115 1.000 27.78365 68 HIS A N 1
ATOM 561 C CA . HIS A 1 74 ? -0.37194 -12.62524 15.16668 1.000 24.85362 68 HIS A CA 1
ATOM 562 C C . HIS A 1 74 ? -0.65051 -11.16310 14.90523 1.000 25.60691 68 HIS A C 1
ATOM 563 O O . HIS A 1 74 ? -1.15042 -10.78750 13.83870 1.000 24.82987 68 HIS A O 1
ATOM 570 N N . LEU A 1 75 ? -0.31119 -10.35006 15.87734 1.000 21.86807 69 LEU A N 1
ATOM 571 C CA . LEU A 1 75 ? -0.53029 -8.92525 15.81186 1.000 22.57230 69 LEU A CA 1
ATOM 572 C C . LEU A 1 75 ? 0.82199 -8.24619 15.80115 1.000 27.09372 69 LEU A C 1
ATOM 573 O O . LEU A 1 75 ? 1.60742 -8.40157 16.74317 1.000 29.21250 69 LEU A O 1
ATOM 578 N N . LEU A 1 76 ? 1.06385 -7.45772 14.76961 1.000 25.63826 70 LEU A N 1
ATOM 579 C CA . LEU A 1 76 ? 2.26929 -6.65719 14.65700 1.000 24.35910 70 LEU A CA 1
ATOM 580 C C . LEU A 1 76 ? 1.88796 -5.20322 14.87049 1.000 27.36840 70 LEU A C 1
ATOM 581 O O . LEU A 1 76 ? 0.92655 -4.71776 14.26905 1.000 27.32231 70 LEU A O 1
ATOM 586 N N . LEU A 1 77 ? 2.62367 -4.51274 15.72518 1.000 24.49835 71 LEU A N 1
ATOM 587 C CA . LEU A 1 77 ? 2.36171 -3.09689 15.92330 1.000 30.77578 71 LEU A CA 1
ATOM 588 C C . LEU A 1 77 ? 2.89954 -2.33231 14.72365 1.000 33.53807 71 LEU A C 1
ATOM 589 O O . LEU A 1 77 ? 4.03742 -2.55680 14.30643 1.000 34.89450 71 LEU A O 1
ATOM 594 N N . TRP A 1 78 ? 2.08551 -1.43642 14.17034 1.000 32.54520 72 TRP A N 1
ATOM 595 C CA . TRP A 1 78 ? 2.45219 -0.72600 12.94998 1.000 40.81410 72 TRP A CA 1
ATOM 596 C C . TRP A 1 78 ? 2.56744 0.76149 13.21988 1.000 38.37508 72 TRP A C 1
ATOM 597 O O . TRP A 1 78 ? 1.55223 1.42227 13.48823 1.000 49.71149 72 TRP A O 1
ATOM 608 N N . PRO A 1 79 ? 3.75505 1.33202 13.14707 1.000 34.77287 73 PRO A N 1
ATOM 609 C CA . PRO A 1 79 ? 3.93479 2.74691 13.49091 1.000 38.86189 73 PRO A CA 1
ATOM 610 C C . PRO A 1 79 ? 3.18960 3.67423 12.53819 1.000 42.20454 73 PRO A C 1
ATOM 611 O O . PRO A 1 79 ? 2.57314 3.25589 11.55961 1.000 43.07958 73 PRO A O 1
ATOM 615 N N . ARG A 1 80 ? 3.26857 4.96184 12.84522 1.000 41.95401 74 ARG A N 1
ATOM 616 C CA . ARG A 1 80 ? 2.49903 5.99224 12.16660 1.000 55.19844 74 ARG A CA 1
ATOM 617 C C . ARG A 1 80 ? 3.42597 7.09131 11.66528 1.000 63.12217 74 ARG A C 1
ATOM 618 O O . ARG A 1 80 ? 4.65040 6.95905 11.74450 1.000 64.75984 74 ARG A O 1
ATOM 620 N N . GLY B 2 2 ? 9.18948 1.71338 6.18033 1.000 65.36449 4 GLY C N 1
ATOM 621 C CA . GLY B 2 2 ? 10.55541 1.71604 6.66905 1.000 63.81998 4 GLY C CA 1
ATOM 622 C C . GLY B 2 2 ? 11.16671 0.32946 6.69477 1.000 55.84160 4 GLY C C 1
ATOM 623 O O . GLY B 2 2 ? 10.45978 -0.66562 6.56475 1.000 51.53014 4 GLY C O 1
ATOM 624 N N . GLN B 2 3 ? 12.48487 0.26486 6.89370 1.000 63.69131 5 GLN C N 1
ATOM 625 C CA . GLN B 2 3 ? 13.19664 -1.00828 6.80617 1.000 58.36593 5 GLN C CA 1
ATOM 626 C C . GLN B 2 3 ? 12.90135 -1.91080 8.00315 1.000 48.78239 5 GLN C C 1
ATOM 627 O O . GLN B 2 3 ? 12.70047 -3.12146 7.84093 1.000 42.55996 5 GLN C O 1
ATOM 629 N N . GLN B 2 4 ? 12.88525 -1.34646 9.21831 1.000 38.90712 6 GLN C N 1
ATOM 630 C CA . GLN B 2 4 ? 12.61207 -2.15187 10.40832 1.000 34.15033 6 GLN C CA 1
ATOM 631 C C . GLN B 2 4 ? 11.23355 -2.79556 10.33945 1.000 31.65976 6 GLN C C 1
ATOM 632 O O . GLN B 2 4 ? 11.07146 -3.98765 10.63067 1.000 32.38927 6 GLN C O 1
ATOM 638 N N . GLU B 2 5 ? 10.21764 -2.00531 9.99402 1.000 32.79737 7 GLU C N 1
ATOM 639 C CA . GLU B 2 5 ? 8.85493 -2.52450 9.94041 1.000 35.79051 7 GLU C CA 1
ATOM 640 C C . GLU B 2 5 ? 8.71559 -3.62963 8.89594 1.000 34.91391 7 GLU C C 1
ATOM 641 O O . GLU B 2 5 ? 8.01607 -4.62471 9.12319 1.000 30.13599 7 GLU C O 1
ATOM 643 N N . GLU B 2 6 ? 9.37511 -3.48619 7.74860 1.000 32.43358 8 GLU C N 1
ATOM 644 C CA . GLU B 2 6 ? 9.25179 -4.53376 6.74127 1.000 35.99334 8 GLU C CA 1
ATOM 645 C C . GLU B 2 6 ? 9.98170 -5.79486 7.17886 1.000 27.18305 8 GLU C C 1
ATOM 646 O O . GLU B 2 6 ? 9.52168 -6.90997 6.92043 1.000 28.11764 8 GLU C O 1
ATOM 652 N N . GLU B 2 7 ? 11.12261 -5.64367 7.84380 1.000 28.02513 9 GLU C N 1
ATOM 653 C CA . GLU B 2 7 ? 11.83506 -6.82226 8.31865 1.000 30.85463 9 GLU C CA 1
ATOM 654 C C . GLU B 2 7 ? 11.06061 -7.52023 9.43898 1.000 34.30129 9 GLU C C 1
ATOM 655 O O . GLU B 2 7 ? 11.03033 -8.75499 9.50482 1.000 32.60006 9 GLU C O 1
ATOM 658 N N . ASP B 2 8 ? 10.42065 -6.74737 10.32546 1.000 33.08323 10 ASP C N 1
ATOM 659 C CA . ASP B 2 8 ? 9.57557 -7.35620 11.35285 1.000 30.93168 10 ASP C CA 1
ATOM 660 C C . ASP B 2 8 ? 8.36463 -8.02716 10.73249 1.000 25.31531 10 ASP C C 1
ATOM 661 O O . ASP B 2 8 ? 7.98178 -9.12720 11.14094 1.000 30.43749 10 ASP C O 1
ATOM 666 N N . LEU B 2 9 ? 7.72772 -7.36741 9.76548 1.000 25.49460 11 LEU C N 1
ATOM 667 C CA . LEU B 2 9 ? 6.60065 -7.98681 9.07450 1.000 25.14975 11 LEU C CA 1
ATOM 668 C C . LEU B 2 9 ? 6.99255 -9.33257 8.48573 1.000 22.03613 11 LEU C C 1
ATOM 669 O O . LEU B 2 9 ? 6.25403 -10.31366 8.60697 1.000 24.58150 11 LEU C O 1
ATOM 674 N N . GLN B 2 10 ? 8.14529 -9.38005 7.81940 1.000 26.42832 12 GLN C N 1
ATOM 675 C CA . GLN B 2 10 ? 8.64898 -10.62299 7.24797 1.000 24.70368 12 GLN C CA 1
ATOM 676 C C . GLN B 2 10 ? 8.86398 -11.67813 8.33102 1.000 23.26231 12 GLN C C 1
AT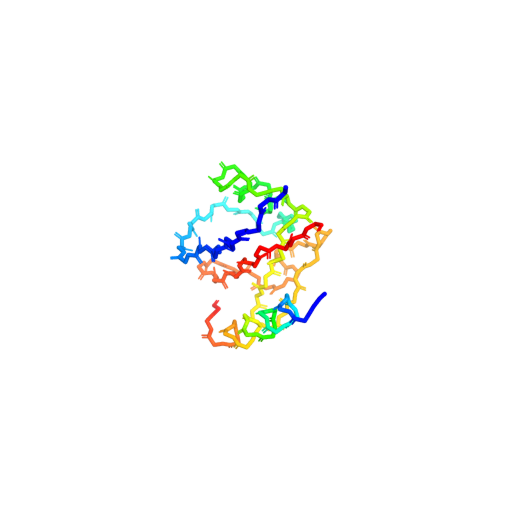OM 677 O O . GLN B 2 10 ? 8.51915 -12.85601 8.15584 1.000 23.17001 12 GLN C O 1
ATOM 683 N N . ARG B 2 11 ? 9.44347 -11.27054 9.46180 1.000 23.14407 13 ARG C N 1
ATOM 684 C CA . ARG B 2 11 ? 9.66941 -12.19934 10.56406 1.000 29.27438 13 ARG C CA 1
ATOM 685 C C . ARG B 2 11 ? 8.36165 -12.77689 11.09730 1.000 28.51958 13 ARG C C 1
ATOM 686 O O . ARG B 2 11 ? 8.26297 -13.97974 11.36330 1.000 27.76478 13 ARG C O 1
ATOM 691 N N . ILE B 2 12 ? 7.34842 -11.93886 11.26301 1.000 22.72377 14 ILE C N 1
ATOM 692 C CA . ILE B 2 12 ? 6.09689 -12.41832 11.83762 1.000 23.58039 14 ILE C CA 1
ATOM 693 C C . ILE B 2 12 ? 5.31632 -13.26052 10.83668 1.000 26.53634 14 ILE C C 1
ATOM 694 O O . ILE B 2 12 ? 4.69859 -14.26419 11.21225 1.000 30.37822 14 ILE C O 1
ATOM 699 N N . LEU B 2 13 ? 5.31043 -12.87066 9.55180 1.000 23.15947 15 LEU C N 1
ATOM 700 C CA . LEU B 2 13 ? 4.69797 -13.73496 8.53915 1.000 24.09003 15 LEU C CA 1
ATOM 701 C C . LEU B 2 13 ? 5.36073 -15.10320 8.54542 1.000 22.17304 15 LEU C C 1
ATOM 702 O O . LEU B 2 13 ? 4.69322 -16.13927 8.50973 1.000 23.12164 15 LEU C O 1
ATOM 707 N N . GLN B 2 14 ? 6.68851 -15.11276 8.56595 1.000 22.17518 16 GLN C N 1
ATOM 708 C CA . GLN B 2 14 ? 7.42931 -16.35557 8.67398 1.000 25.27552 16 GLN C CA 1
ATOM 709 C C . GLN B 2 14 ? 6.95025 -17.17962 9.86373 1.000 25.47897 16 GLN C C 1
ATOM 710 O O . GLN B 2 14 ? 6.63369 -18.36823 9.73313 1.000 27.02729 16 GLN C O 1
ATOM 716 N N . LEU B 2 15 ? 6.88472 -16.54576 11.03378 1.000 26.59264 17 LEU C N 1
ATOM 717 C CA . LEU B 2 15 ? 6.47946 -17.23253 12.25793 1.000 30.63462 17 LEU C CA 1
ATOM 718 C C . LEU B 2 15 ? 5.07733 -17.81224 12.14050 1.000 34.32984 17 LEU C C 1
ATOM 719 O O . LEU B 2 15 ? 4.80744 -18.91339 12.64251 1.000 34.21538 17 LEU C O 1
ATOM 724 N N . SER B 2 16 ? 4.15454 -17.06391 11.52747 1.000 28.15810 18 SER C N 1
ATOM 725 C CA . SER B 2 16 ? 2.76081 -17.49993 11.47402 1.000 29.75962 18 SER C CA 1
ATOM 726 C C . SER B 2 16 ? 2.58206 -18.72190 10.59023 1.000 30.35755 18 SER C C 1
ATOM 727 O O . SER B 2 16 ? 1.53812 -19.38081 10.65165 1.000 33.80862 18 SER C O 1
ATOM 730 N N . LEU B 2 17 ? 3.57195 -19.02830 9.75749 1.000 28.86427 19 LEU C N 1
ATOM 731 C CA . LEU B 2 17 ? 3.45982 -20.18984 8.88022 1.000 37.50908 19 LEU C CA 1
ATOM 732 C C . LEU B 2 17 ? 3.36335 -21.47388 9.68044 1.000 38.07625 19 LEU C C 1
ATOM 733 O O . LEU B 2 17 ? 2.73369 -22.44128 9.23880 1.000 36.98002 19 LEU C O 1
ATOM 738 N N . THR B 2 18 ? 3.98797 -21.50622 10.84696 1.000 35.43268 20 THR C N 1
ATOM 739 C CA . THR B 2 18 ? 3.94999 -22.68647 11.69102 1.000 41.49800 20 THR C CA 1
ATOM 740 C C . THR B 2 18 ? 3.26757 -22.44790 13.02992 1.000 47.99729 20 THR C C 1
ATOM 741 O O . THR B 2 18 ? 2.97520 -23.42130 13.73431 1.000 54.34691 20 THR C O 1
ATOM 745 N N . GLU B 2 19 ? 3.00155 -21.19568 13.39864 1.000 48.20974 21 GLU C N 1
ATOM 746 C CA . GLU B 2 19 ? 2.29164 -20.8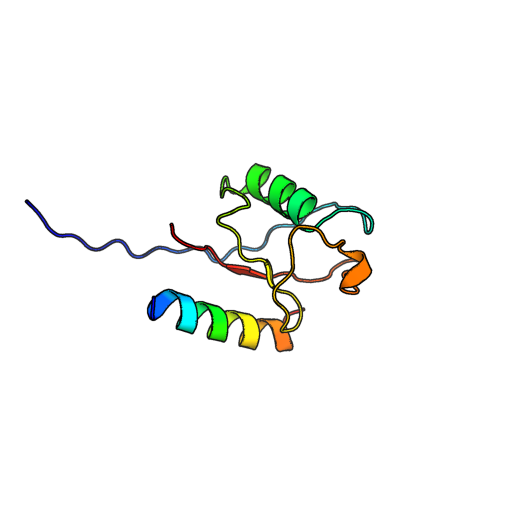7142 14.64028 1.000 56.75208 21 GLU C CA 1
ATOM 747 C C . GLU B 2 19 ? 0.94371 -20.26292 14.26249 1.000 54.01977 21 GLU C C 1
ATOM 748 O O . GLU B 2 19 ? 0.78024 -19.04290 14.19353 1.000 47.53944 21 GLU C O 1
ATOM 754 N N . HIS B 2 20 ? -0.02429 -21.13630 14.00768 1.000 55.85790 22 HIS C N 1
ATOM 755 C CA . HIS B 2 20 ? -1.36359 -20.73395 13.60960 1.000 53.83698 22 HIS C CA 1
ATOM 756 C C . HIS B 2 20 ? -2.39209 -21.62714 14.28704 1.000 58.73179 22 HIS C C 1
ATOM 757 O O . HIS B 2 20 ? -3.59795 -21.48109 14.08601 1.000 57.50240 22 HIS C O 1
#

Radius of gyration: 14.14 Å; Cα contacts (8 Å, |Δi|>4): 109; chains: 2; bounding box: 38×42×21 Å

Organism: Homo sapiens (NCBI:txid9606)

Foldseek 3Di:
DDDDDDDDDDDDDDDDDDDQAAFVVNVLVRVCVVPVQHSVQKFKAFPHDTGDRGDGNVVVVNDPPGDIDIDGHDD/DVVVVVVVVVVVVVVVPVD

Solvent-accessible surface area: 7108 Å² total; per-residue (Å²): 168,171,143,120,177,125,180,102,150,84,111,165,124,51,129,51,166,56,108,80,86,37,34,0,56,70,4,4,41,102,14,69,110,118,62,52,24,62,21,120,52,0,54,2,0,17,31,28,90,81,8,108,51,68,83,33,4,65,80,22,123,20,156,153,150,24,85,46,26,57,24,82,55,89,129,89,91,135,21,96,77,56,16,132,110,32,39,118,70,0,97,112,76,95

B-factor: mean 47.37, std 15.37, range [20.56, 106.92]

Nearest PDB structures (foldseek):
  7rma-assembly1_A-2  TM=1.013E+00  e=9.989E-13  Homo sapiens
  6qk9-assembly1_B  TM=8.806E-01  e=5.153E-11  Homo sapiens
  6qk9-assembly2_C  TM=8.701E-01  e=5.153E-11  Homo sapiens
  5o6t-assembly2_C  TM=8.333E-01  e=4.676E-10  Homo sapiens
  2fcs-assembly2_B  TM=9.958E-01  e=8.851E-09  unclassified

Secondary structure (DSSP, 8-state):
-------------------TT-BHHHHHHHHHHHH---GGGEEEEETTEEPPTTSBTGGGT--TT---EEEE---/-HHHHHHHHHHHHHHTT--

InterPro domains:
  IPR000626 Ubiquitin-like domain [PF00240] (3-74)
  IPR000626 Ubiquitin-like domain [PF00240] (79-150)
  IPR000626 Ubiquitin-like domain [PF00240] (155-226)
  IPR000626 Ubiquitin-like domain [PS50053] (1-76)
  IPR000626 Ubiquitin-like domain [PS50053] (77-152)
  IPR000626 Ubiquitin-like domain [PS50053] (153-228)
  IPR000626 Ubiquitin-like domain [SM00213] (1-72)
  IPR000626 Ubiquitin-like domain [SM00213] (77-148)
  IPR000626 Ubiquitin-like domain [SM00213] (153-224)
  IPR019954 Ubiquitin conserved site [PS00299] (27-52)
  IPR019954 Ubiquitin conserved site [PS00299] (103-128)
  IPR019954 Ubiquitin conserved site [PS00299] (179-204)
  IPR019956 Ubiquitin domain [PR00348] (11-31)
  IPR019956 Ubiquitin domain [PR00348] (32-52)
  IPR019956 Ubiquitin domain [PR00348] (53-74)
  IPR029071 Ubiquitin-like domain superfamily [SSF54236] (1-76)
  IPR029071 Ubiquitin-like domain superfamily [SSF54236] (76-152)
  IPR029071 Ubiquitin-like domain superfamily [SSF54236] (152-228)
  IPR050158 Ubiquitin and ubiquitin-like [PTHR10666] (77-154)

Sequence (94 aa):
AMQIFVRTHAMRTDVVLEVEPSDTIENVKAKIQDKEGIPPDQQRRLIFAGKQLEDGRTLSDYNIRQESILHLLLWPRGQQEEEDLQRILQLSLTEH

GO terms:
  GO:0031398 positive regulation of protein ubiquitination (P, IDA)
  GO:1902527 positive regulation of protein monoubiquitination (P, IMP)
  GO:0043005 neuron projection (C, IDA)
  GO:0043025 neuronal cell body (C, IDA)
  GO:0005739 mitochondrion (C, IDA)
  GO:0043523 regulation of neuron apoptotic process (P, IDA)
  GO:1902255 positive regulation of intrinsic apoptotic signaling pathway by p53 class mediator (P, IDA)
  GO:0051881 regulation of mitochondrial membrane potential (P, IDA)
  GO:0047497 mitochondrion transport along microtubule (P, IDA)
  GO:0061136 regulation of proteasomal protein catabolic process (P, IDA)
  GO:0048812 neuron projection morphogenesis (P, IMP)
  GO:0005654 nucleoplasm (C, TAS)
  GO:0005741 mitochondrial outer membrane (C, TAS)
  GO:0005789 endoplasmic reticulum membrane (C, TAS)
  GO:0005829 cytosol (C, TAS)
  GO:0005886 plasma membrane (C, TAS)
  GO:0010008 endosome membrane (C, TAS)
  GO:0030666 endocytic vesicle membrane (C, TAS)
  GO:0005515 protein binding (F, IPI)
  GO:0005741 mitochondrial outer membrane (C, EXP)